Protein AF-A0A9E3ZZQ5-F1 (afdb_monomer)

pLDDT: mean 88.82, std 10.88, range [53.69, 98.62]

Nearest PDB structures (foldseek):
  1i01-assembly2_E  TM=8.979E-01  e=2.824E-02  Escherichia coli
  3tox-assembly1_A  TM=8.798E-01  e=8.924E-02  Sinorhizobium meliloti 1021
  2foi-assembly1_C  TM=7.482E-01  e=7.654E-02  Plasmodium falciparum 3D7
  6pzm-assembly1_B  TM=9.318E-01  e=2.820E-01  Acinetobacter baumannii
  2yw9-assembly2_E  TM=8.963E-01  e=4.825E-01  Thermus thermophilus HB8

Sequence (54 aa):
MGSEVERREDADELVSGRWLQPEEIADTIVFLCSDEARGVHGAILNVNGGNLMP

Structure (mmCIF, N/CA/C/O backbone):
data_AF-A0A9E3ZZQ5-F1
#
_entry.id   AF-A0A9E3ZZQ5-F1
#
loop_
_atom_site.group_PDB
_atom_site.id
_atom_site.type_symbol
_atom_site.label_atom_id
_atom_site.label_alt_id
_atom_site.label_comp_id
_atom_site.label_asym_id
_atom_site.label_entity_id
_atom_site.label_seq_id
_atom_site.pdbx_PDB_ins_code
_atom_site.Cartn_x
_atom_site.Cartn_y
_atom_site.Cartn_z
_atom_site.occupancy
_atom_site.B_iso_or_equiv
_atom_site.auth_seq_id
_atom_site.auth_comp_id
_atom_site.auth_asym_id
_atom_site.auth_atom_id
_atom_site.pdbx_PDB_model_num
ATOM 1 N N . MET A 1 1 ? 10.041 15.716 -15.360 1.00 53.69 1 MET A N 1
ATOM 2 C CA . MET A 1 1 ? 9.174 14.563 -15.676 1.00 53.69 1 MET A CA 1
ATOM 3 C C . MET A 1 1 ? 9.845 13.867 -16.843 1.00 53.69 1 MET A C 1
ATOM 5 O O . MET A 1 1 ? 9.994 14.524 -17.866 1.00 53.69 1 MET A O 1
ATOM 9 N N . GLY A 1 2 ? 10.386 12.662 -16.636 1.00 71.25 2 GLY A N 1
ATOM 10 C CA . GLY A 1 2 ? 11.163 11.951 -17.659 1.00 71.25 2 GLY A CA 1
ATOM 11 C C . GLY A 1 2 ? 10.345 11.701 -18.923 1.00 71.25 2 GLY A C 1
ATOM 12 O O . GLY A 1 2 ? 9.106 11.690 -18.889 1.00 71.25 2 GLY A O 1
ATOM 13 N N . SER A 1 3 ?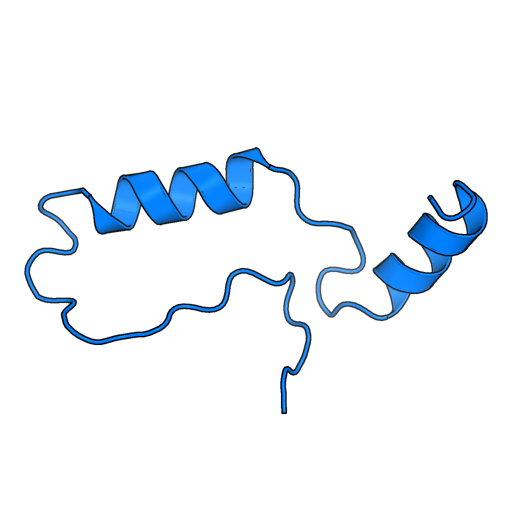 11.041 11.538 -20.040 1.00 86.12 3 SER A N 1
ATOM 14 C CA . SER A 1 3 ? 10.421 11.165 -21.309 1.00 86.12 3 SER A CA 1
ATOM 15 C C . SER A 1 3 ? 9.656 9.835 -21.180 1.00 86.12 3 SER A C 1
ATOM 17 O O . SER A 1 3 ? 9.843 9.057 -20.247 1.00 86.12 3 SER A O 1
ATOM 19 N N . GLU A 1 4 ? 8.728 9.560 -22.096 1.00 79.19 4 GLU A N 1
ATOM 20 C CA . GLU A 1 4 ? 7.981 8.291 -22.092 1.00 79.19 4 GLU A CA 1
ATOM 21 C C . GLU A 1 4 ? 8.878 7.073 -22.361 1.00 79.19 4 GLU A C 1
ATOM 23 O O . GLU A 1 4 ? 8.583 5.980 -21.888 1.00 79.19 4 GLU A O 1
ATOM 28 N N . VAL A 1 5 ? 9.998 7.292 -23.057 1.00 77.50 5 VAL A N 1
ATOM 29 C CA . VAL A 1 5 ? 11.038 6.285 -23.291 1.00 77.50 5 VAL A CA 1
ATOM 30 C C . VAL A 1 5 ? 11.796 5.989 -21.999 1.00 77.50 5 VAL A C 1
ATOM 32 O O . VAL A 1 5 ? 11.821 4.833 -21.601 1.00 77.50 5 VAL A O 1
ATOM 35 N N . GLU A 1 6 ? 12.292 7.014 -21.296 1.00 78.25 6 GLU A N 1
ATOM 36 C CA . GLU A 1 6 ? 12.947 6.841 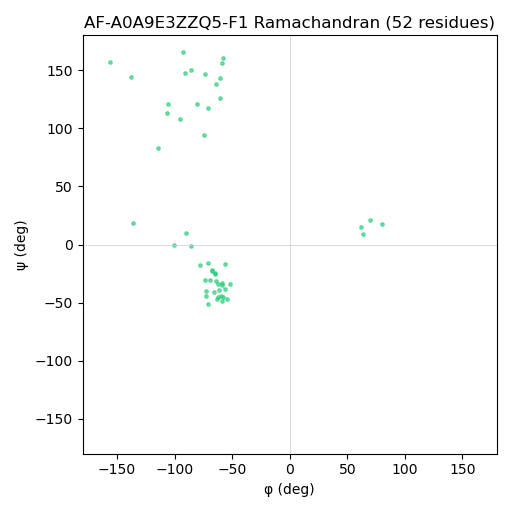-19.982 1.00 78.25 6 GLU A CA 1
ATOM 37 C C . GLU A 1 6 ? 12.044 6.102 -18.998 1.00 78.25 6 GLU A C 1
ATOM 39 O O . GLU A 1 6 ? 12.462 5.128 -18.389 1.00 78.25 6 GLU A O 1
ATOM 44 N N . ARG A 1 7 ? 10.765 6.495 -18.901 1.00 78.81 7 ARG A N 1
ATOM 45 C CA . ARG A 1 7 ? 9.815 5.786 -18.033 1.00 78.81 7 ARG A CA 1
ATOM 46 C C . ARG A 1 7 ? 9.733 4.306 -18.390 1.00 78.81 7 ARG A C 1
ATOM 48 O O . ARG A 1 7 ? 9.572 3.477 -17.508 1.00 78.81 7 ARG A O 1
ATOM 55 N N . ARG A 1 8 ? 9.777 3.948 -19.664 1.00 76.19 8 ARG A N 1
ATOM 56 C CA . ARG A 1 8 ? 9.680 2.546 -20.058 1.00 76.19 8 ARG A CA 1
ATOM 57 C C . ARG A 1 8 ? 10.957 1.771 -19.729 1.00 76.19 8 ARG A C 1
ATOM 59 O O . ARG A 1 8 ? 10.841 0.657 -19.240 1.00 76.19 8 ARG A O 1
ATOM 66 N N . GLU A 1 9 ? 12.124 2.376 -19.933 1.00 81.12 9 GLU A N 1
ATOM 67 C CA . GLU A 1 9 ? 13.416 1.788 -19.556 1.00 81.12 9 GLU A CA 1
ATOM 68 C C . GLU A 1 9 ? 13.513 1.568 -18.037 1.00 81.12 9 GLU A C 1
ATOM 70 O O . GLU A 1 9 ? 13.831 0.465 -17.603 1.00 81.12 9 GLU A O 1
ATOM 75 N N . ASP A 1 10 ? 13.115 2.555 -17.229 1.00 79.00 10 ASP A N 1
ATOM 76 C CA . ASP A 1 10 ? 13.066 2.439 -15.762 1.00 79.00 10 ASP A CA 1
ATOM 77 C C . ASP A 1 10 ? 12.145 1.297 -15.291 1.00 79.00 10 ASP A C 1
ATOM 79 O O . ASP A 1 10 ? 12.377 0.649 -14.271 1.00 79.00 10 ASP A O 1
ATOM 83 N N . ALA A 1 11 ? 11.053 1.059 -16.020 1.00 83.06 11 ALA A N 1
ATOM 84 C CA . ALA A 1 11 ? 10.080 0.035 -15.670 1.00 83.06 11 ALA A CA 1
ATOM 85 C C . ALA A 1 11 ? 10.591 -1.387 -15.939 1.00 83.06 11 ALA A C 1
ATOM 87 O O . ALA A 1 11 ? 10.203 -2.309 -15.218 1.00 83.06 11 ALA A O 1
ATOM 88 N N . ASP A 1 12 ? 11.454 -1.556 -16.945 1.00 85.75 12 ASP A N 1
ATOM 89 C CA . ASP A 1 12 ? 12.069 -2.841 -17.288 1.00 85.75 12 ASP A CA 1
ATOM 90 C C . ASP A 1 12 ? 13.047 -3.316 -16.193 1.00 85.75 12 ASP A C 1
ATOM 92 O O . ASP A 1 12 ? 13.283 -4.516 -16.055 1.00 85.75 12 ASP A O 1
ATOM 96 N N . GLU A 1 13 ? 13.577 -2.400 -15.373 1.00 84.12 13 GLU A N 1
ATOM 97 C CA . GLU A 1 13 ? 14.431 -2.731 -14.221 1.00 84.12 13 GLU A CA 1
ATOM 98 C C . GLU A 1 13 ? 13.641 -3.233 -13.000 1.00 84.12 13 GLU A C 1
ATOM 100 O O . GLU A 1 13 ? 14.202 -3.864 -12.097 1.00 84.12 13 GLU A O 1
ATOM 105 N N . LEU A 1 14 ? 12.329 -2.985 -12.950 1.00 86.50 14 LEU A N 1
ATOM 106 C CA . LEU A 1 14 ? 11.467 -3.506 -11.894 1.00 86.50 14 LEU A CA 1
ATOM 107 C C . LEU A 1 14 ? 11.227 -5.003 -12.102 1.00 86.50 14 LEU A C 1
ATOM 109 O O . LEU A 1 14 ? 11.043 -5.471 -13.220 1.00 86.50 14 LEU A O 1
ATOM 113 N N . VAL A 1 15 ? 11.081 -5.761 -11.012 1.00 88.38 15 VAL A N 1
ATOM 114 C CA . VAL A 1 15 ? 10.696 -7.186 -11.096 1.00 88.38 15 VAL A CA 1
ATOM 115 C C . VAL A 1 15 ? 9.351 -7.362 -11.808 1.00 88.38 15 VAL A C 1
ATOM 117 O O . VAL A 1 15 ? 9.127 -8.348 -12.504 1.00 88.38 15 VAL A O 1
ATOM 120 N N . SER A 1 16 ? 8.450 -6.395 -11.649 1.00 89.12 16 SER A N 1
ATOM 121 C CA . SER A 1 16 ? 7.168 -6.362 -12.356 1.00 89.12 16 SER A CA 1
ATOM 122 C C . SER A 1 16 ? 7.278 -6.049 -13.855 1.00 89.12 16 SER A C 1
ATOM 124 O O . SER A 1 16 ? 6.303 -6.278 -14.572 1.00 89.12 16 SER A O 1
ATOM 126 N N . GLY A 1 17 ? 8.417 -5.531 -14.336 1.00 91.00 17 GLY A N 1
ATOM 127 C CA . GLY A 1 17 ? 8.633 -5.130 -15.733 1.00 91.00 17 GLY A CA 1
ATOM 128 C C . GLY A 1 17 ? 7.700 -4.013 -16.213 1.00 91.00 17 GLY A C 1
ATOM 129 O O . GLY A 1 17 ? 7.486 -3.842 -17.411 1.00 91.00 17 GLY A O 1
ATOM 130 N N . ARG A 1 18 ? 7.038 -3.313 -15.284 1.00 91.06 18 ARG A N 1
ATOM 131 C CA . ARG A 1 18 ? 6.106 -2.223 -15.574 1.00 91.06 18 ARG A CA 1
ATOM 132 C C . ARG A 1 18 ? 5.985 -1.292 -14.380 1.00 91.06 18 ARG A C 1
ATOM 134 O O . ARG A 1 18 ? 6.121 -1.707 -13.233 1.00 91.06 18 ARG A O 1
ATOM 141 N N . TRP A 1 19 ? 5.582 -0.055 -14.638 1.00 89.88 19 TRP A N 1
ATOM 142 C CA . TRP A 1 19 ? 5.114 0.808 -13.563 1.00 89.88 19 TRP A CA 1
ATOM 143 C C . TRP A 1 19 ? 3.846 0.250 -12.924 1.00 89.88 19 TRP A C 1
ATOM 145 O O . TRP A 1 19 ? 2.908 -0.188 -13.610 1.00 89.88 19 TRP A O 1
ATOM 155 N N . LEU A 1 20 ? 3.811 0.326 -11.597 1.00 91.19 20 LEU A N 1
ATOM 156 C CA . LEU A 1 20 ? 2.571 0.166 -10.859 1.00 91.19 20 LEU A CA 1
ATOM 157 C C . LEU A 1 20 ? 1.573 1.239 -11.283 1.00 91.19 20 LEU A C 1
ATOM 159 O O . LEU A 1 20 ? 1.933 2.390 -11.541 1.00 91.19 20 LEU A O 1
ATOM 163 N N . GLN A 1 21 ? 0.314 0.839 -11.343 1.00 93.75 21 GLN A N 1
ATOM 164 C CA . GLN A 1 21 ? -0.798 1.750 -11.520 1.00 93.75 21 GLN A CA 1
ATOM 165 C C . GLN A 1 21 ? -1.236 2.300 -10.154 1.00 93.75 21 GLN A C 1
ATOM 167 O O . GLN A 1 21 ? -1.087 1.608 -9.141 1.00 93.75 21 GLN A O 1
ATOM 172 N N . PRO A 1 22 ? -1.769 3.533 -10.089 1.00 95.25 22 PRO A N 1
ATOM 173 C CA . PRO A 1 22 ? -2.247 4.125 -8.838 1.00 95.25 22 PRO A CA 1
ATOM 174 C C . PRO A 1 22 ? -3.234 3.236 -8.070 1.00 95.25 22 PRO A C 1
ATOM 176 O O . PRO A 1 22 ? -3.221 3.210 -6.839 1.00 95.25 22 PRO A O 1
ATOM 179 N N . GLU A 1 23 ? -4.054 2.476 -8.792 1.00 97.44 23 GLU A N 1
ATOM 180 C CA . GLU A 1 23 ? -5.054 1.563 -8.242 1.00 97.44 23 GLU A CA 1
ATOM 181 C C . GLU A 1 23 ? -4.413 0.455 -7.398 1.00 97.44 23 GLU A C 1
ATOM 183 O O . GLU A 1 23 ? -4.950 0.092 -6.361 1.00 97.44 23 GLU A O 1
ATOM 188 N N . GLU A 1 24 ? -3.215 -0.015 -7.753 1.00 95.69 24 GLU A N 1
ATOM 189 C CA . GLU A 1 24 ? -2.522 -1.073 -7.001 1.00 95.69 24 GLU A CA 1
ATOM 190 C C 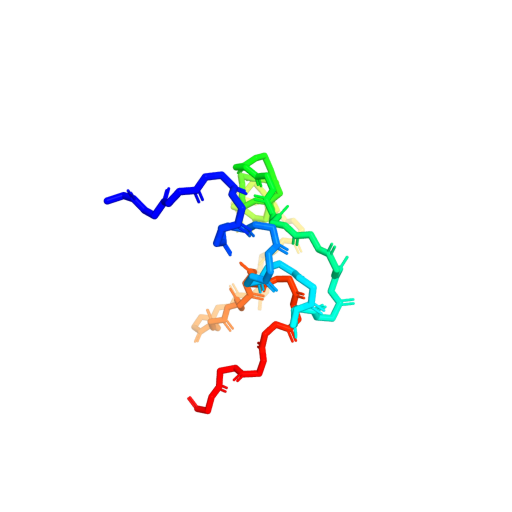. GLU A 1 24 ? -2.051 -0.584 -5.618 1.00 95.69 24 GLU A C 1
ATOM 192 O O . GLU A 1 24 ? -2.011 -1.343 -4.644 1.00 95.69 24 GLU A O 1
ATOM 197 N N . ILE A 1 25 ? -1.734 0.710 -5.504 1.00 95.69 25 ILE A N 1
ATOM 198 C CA . ILE A 1 25 ? -1.452 1.354 -4.214 1.00 95.69 25 ILE A CA 1
ATOM 199 C C . ILE A 1 25 ? -2.760 1.528 -3.433 1.00 95.69 25 ILE A C 1
ATOM 201 O O . ILE A 1 25 ? -2.809 1.223 -2.239 1.00 95.69 25 ILE A O 1
ATOM 205 N N . ALA A 1 26 ? -3.822 1.988 -4.102 1.00 97.94 26 ALA A N 1
ATOM 206 C CA . ALA A 1 26 ? -5.132 2.192 -3.488 1.00 97.94 26 ALA A CA 1
ATOM 207 C C . ALA A 1 26 ? -5.707 0.890 -2.909 1.00 97.94 26 ALA A C 1
ATOM 209 O O . ALA A 1 26 ? -6.158 0.890 -1.765 1.00 97.94 26 ALA A O 1
ATOM 210 N N . ASP A 1 27 ? -5.615 -0.222 -3.635 1.00 98.19 27 ASP A N 1
ATOM 211 C CA . ASP A 1 27 ? -6.093 -1.532 -3.185 1.00 98.19 27 ASP A CA 1
ATOM 212 C C . ASP A 1 27 ? -5.370 -1.995 -1.914 1.00 98.19 27 ASP A C 1
ATOM 214 O O . ASP A 1 27 ? -5.995 -2.513 -0.986 1.00 98.19 27 ASP A O 1
ATOM 218 N N . THR A 1 28 ? -4.060 -1.739 -1.817 1.00 97.69 28 THR A N 1
ATOM 219 C CA . THR A 1 28 ? -3.293 -2.048 -0.601 1.00 97.69 28 THR A CA 1
ATOM 220 C C . THR A 1 28 ? -3.758 -1.199 0.582 1.00 97.69 28 THR A C 1
ATOM 222 O O . THR A 1 28 ? -3.887 -1.707 1.696 1.00 97.69 28 THR A O 1
ATOM 225 N N . ILE A 1 29 ? -4.048 0.086 0.356 1.00 98.00 29 ILE A N 1
ATOM 226 C CA . ILE A 1 29 ? -4.593 0.975 1.392 1.00 98.00 29 ILE A CA 1
ATOM 227 C C . ILE A 1 29 ? -5.970 0.480 1.845 1.00 98.00 29 ILE A C 1
ATOM 229 O O . ILE A 1 29 ? -6.210 0.370 3.045 1.00 98.00 29 ILE A O 1
ATOM 233 N N . VAL A 1 30 ? -6.855 0.134 0.904 1.00 98.44 30 VAL A N 1
ATOM 234 C CA . VAL A 1 30 ? -8.191 -0.405 1.203 1.00 98.44 30 VAL A CA 1
ATOM 235 C C . VAL A 1 30 ? -8.084 -1.676 2.045 1.00 98.44 30 VAL A C 1
ATOM 237 O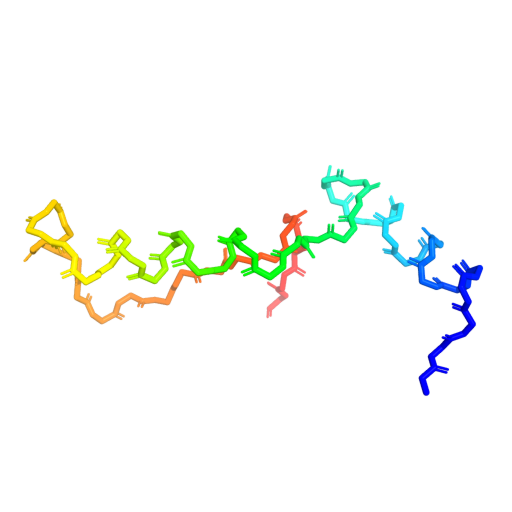 O . VAL A 1 30 ? -8.773 -1.785 3.058 1.00 98.44 30 VAL A O 1
ATOM 240 N N . PHE A 1 31 ? -7.179 -2.595 1.692 1.00 98.25 31 PHE A N 1
ATOM 241 C CA . PHE A 1 31 ? -6.893 -3.776 2.506 1.00 98.25 31 PHE A CA 1
ATOM 242 C C . PHE A 1 31 ? -6.417 -3.402 3.918 1.00 98.25 31 PHE A C 1
ATOM 244 O O . PHE A 1 3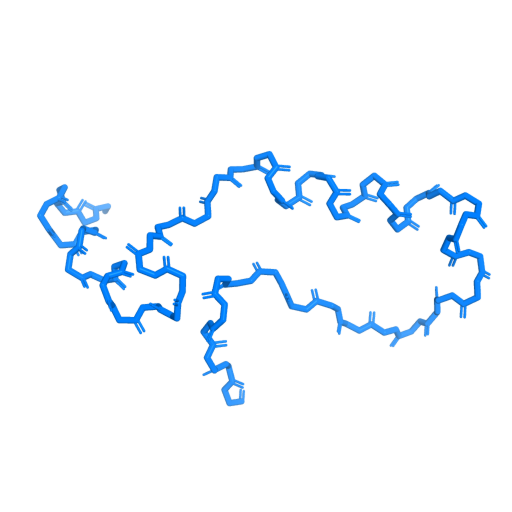1 ? -6.951 -3.917 4.897 1.00 98.25 31 PHE A O 1
ATOM 251 N N . LEU A 1 32 ? -5.458 -2.484 4.063 1.00 98.12 32 LEU A N 1
ATOM 252 C CA . LEU A 1 32 ? -4.950 -2.086 5.384 1.00 98.12 32 LEU A CA 1
ATOM 253 C C . LEU A 1 32 ? -6.002 -1.379 6.256 1.00 98.12 32 LEU A C 1
ATOM 255 O O . LEU A 1 32 ? -5.904 -1.419 7.480 1.00 98.12 32 LEU A O 1
ATOM 259 N N . CYS A 1 33 ? -7.012 -0.758 5.648 1.00 98.00 33 CYS A N 1
ATOM 260 C CA . CYS A 1 33 ? -8.145 -0.147 6.346 1.00 98.00 33 CYS A CA 1
ATOM 261 C C . CYS A 1 33 ? -9.294 -1.125 6.657 1.00 98.00 33 CYS A C 1
ATOM 263 O O . CYS A 1 33 ? -10.291 -0.706 7.245 1.00 98.00 33 CYS A O 1
ATOM 265 N N . SER A 1 34 ? -9.182 -2.391 6.256 1.00 98.62 34 SER A N 1
ATOM 266 C CA . SER A 1 34 ? -10.224 -3.409 6.428 1.00 98.62 34 SER A CA 1
ATOM 267 C C . SER A 1 34 ? -10.072 -4.222 7.724 1.00 98.62 34 SER A C 1
ATOM 269 O O . SER A 1 34 ? -9.012 -4.232 8.359 1.00 98.62 34 SER A O 1
ATOM 271 N N . ASP A 1 35 ? -11.123 -4.953 8.107 1.00 98.56 35 ASP A N 1
ATOM 272 C CA . ASP A 1 35 ? -11.128 -5.825 9.296 1.00 98.56 35 ASP A CA 1
ATOM 273 C C . ASP A 1 35 ? -10.187 -7.037 9.146 1.00 98.56 35 ASP A C 1
ATOM 275 O O . ASP A 1 35 ? -9.734 -7.646 10.129 1.00 98.56 35 ASP A O 1
ATOM 279 N N . GLU A 1 36 ? -9.863 -7.395 7.906 1.00 98.50 36 GLU A N 1
ATOM 280 C CA . GLU A 1 36 ? -8.909 -8.433 7.540 1.00 98.50 36 GLU A CA 1
ATOM 281 C C . GLU A 1 36 ? -7.491 -8.075 8.004 1.00 98.50 36 GLU A C 1
ATOM 283 O O . GLU A 1 36 ? -6.732 -8.963 8.402 1.00 98.50 36 GLU A O 1
ATOM 288 N N . ALA A 1 37 ? -7.153 -6.783 8.04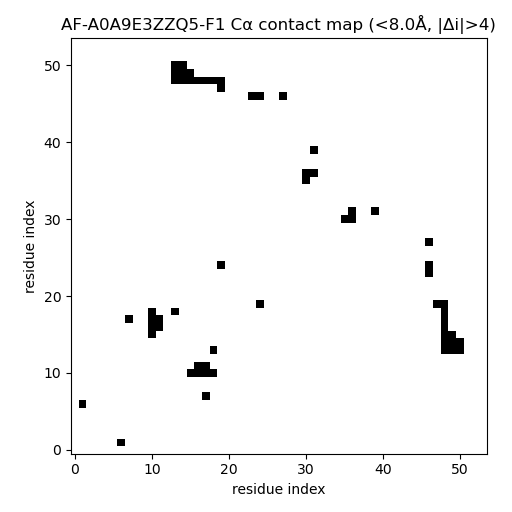7 1.00 98.38 37 ALA A N 1
ATOM 289 C CA . ALA A 1 37 ? -5.857 -6.282 8.496 1.00 98.38 37 ALA A CA 1
ATOM 290 C C . ALA A 1 37 ? -5.792 -5.985 10.007 1.00 98.38 37 ALA A C 1
ATOM 292 O O . ALA A 1 37 ? -4.791 -5.448 10.478 1.00 98.38 37 ALA A O 1
ATOM 293 N N . ARG A 1 38 ? -6.796 -6.377 10.811 1.00 98.25 38 ARG A N 1
ATOM 294 C CA . ARG A 1 38 ? -6.894 -6.017 12.248 1.00 98.25 38 ARG A CA 1
ATOM 295 C C . ARG A 1 38 ? -5.704 -6.408 13.133 1.00 98.25 38 ARG A C 1
ATOM 297 O O . ARG A 1 38 ? -5.626 -5.937 14.257 1.00 98.25 38 ARG A O 1
ATOM 304 N N . GLY A 1 39 ? -4.839 -7.315 12.680 1.00 98.19 39 GLY A N 1
ATOM 305 C CA . GLY A 1 39 ? -3.626 -7.727 13.396 1.00 98.19 39 GLY A CA 1
ATOM 306 C C . GLY A 1 39 ? -2.339 -7.078 12.880 1.00 98.19 39 GLY A C 1
ATOM 307 O O . GLY A 1 39 ? -1.262 -7.385 13.386 1.00 98.19 39 GLY A O 1
ATOM 308 N N . VAL A 1 40 ? -2.422 -6.230 11.854 1.00 97.38 40 VAL A N 1
ATOM 309 C CA . VAL A 1 40 ? -1.268 -5.595 11.213 1.00 97.38 40 VAL A CA 1
ATOM 310 C C . VAL A 1 40 ? -1.064 -4.215 11.827 1.00 97.38 40 VAL A C 1
ATOM 312 O O . VAL A 1 40 ? -1.841 -3.289 11.600 1.00 97.38 40 VAL A O 1
ATOM 315 N N . HIS A 1 41 ? -0.007 -4.067 12.625 1.00 97.25 41 HIS A N 1
ATOM 316 C CA . HIS A 1 41 ? 0.313 -2.821 13.325 1.00 97.25 41 HIS A CA 1
ATOM 317 C C 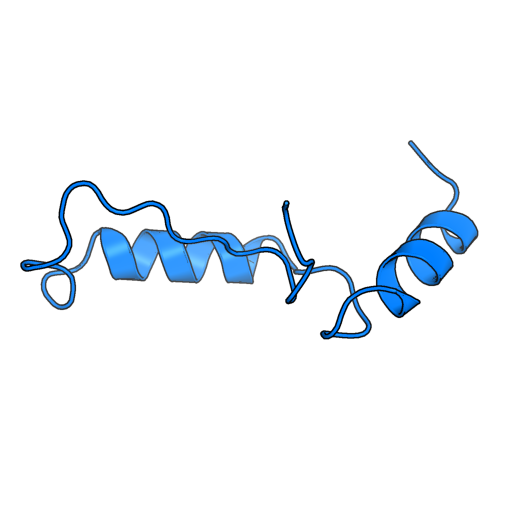. HIS A 1 41 ? 1.809 -2.524 13.257 1.00 97.25 41 HIS A C 1
ATOM 319 O O . HIS A 1 41 ? 2.628 -3.437 13.326 1.00 97.25 41 HIS A O 1
ATOM 325 N N . GLY A 1 42 ? 2.166 -1.241 13.146 1.00 97.00 42 GLY A N 1
ATOM 326 C CA . GLY A 1 42 ? 3.563 -0.784 13.160 1.00 97.00 42 GLY A CA 1
ATOM 327 C C . GLY A 1 42 ? 4.425 -1.283 11.993 1.00 97.00 42 GLY A C 1
ATOM 328 O O . GLY A 1 42 ? 5.638 -1.099 12.019 1.00 97.00 42 GLY A O 1
ATOM 329 N N . ALA A 1 43 ? 3.820 -1.918 10.988 1.00 95.50 43 ALA A N 1
ATOM 330 C CA . ALA A 1 43 ? 4.510 -2.445 9.822 1.00 95.50 43 ALA A CA 1
ATOM 331 C C . ALA A 1 43 ? 4.563 -1.410 8.692 1.00 95.50 43 ALA A C 1
ATOM 333 O O . ALA A 1 43 ? 3.632 -0.628 8.503 1.00 95.50 43 ALA A O 1
ATOM 334 N N . ILE A 1 44 ? 5.641 -1.460 7.911 1.00 93.94 44 ILE A N 1
ATOM 335 C CA . ILE A 1 44 ? 5.767 -0.749 6.638 1.00 93.94 44 ILE A CA 1
ATOM 336 C C . ILE A 1 44 ? 5.630 -1.794 5.534 1.00 93.94 44 ILE A C 1
ATOM 338 O O . ILE A 1 44 ? 6.407 -2.748 5.489 1.00 93.94 44 ILE A O 1
ATOM 342 N N . LEU A 1 45 ? 4.638 -1.624 4.661 1.00 93.19 45 LEU A N 1
ATOM 343 C CA . LEU A 1 45 ? 4.421 -2.491 3.508 1.00 93.19 45 LEU A CA 1
ATOM 344 C C . LEU A 1 45 ? 4.824 -1.752 2.231 1.00 93.19 45 LEU A C 1
ATOM 346 O O . LEU A 1 45 ? 4.185 -0.776 1.843 1.00 93.19 45 LEU A O 1
ATOM 350 N N . ASN A 1 46 ? 5.886 -2.224 1.581 1.00 92.00 46 ASN A N 1
ATOM 351 C CA . ASN A 1 46 ? 6.372 -1.644 0.334 1.00 92.00 46 ASN A CA 1
ATOM 352 C C . ASN A 1 46 ? 5.537 -2.135 -0.854 1.00 92.00 46 ASN A C 1
ATOM 354 O O . ASN A 1 46 ? 5.493 -3.331 -1.136 1.00 92.00 46 ASN A O 1
ATOM 358 N N . VAL A 1 47 ? 4.927 -1.196 -1.578 1.00 93.38 47 VAL A N 1
ATOM 359 C CA . VAL A 1 47 ? 4.173 -1.444 -2.817 1.00 93.38 47 VAL A CA 1
ATOM 360 C C . VAL A 1 47 ? 4.919 -0.758 -3.957 1.00 93.38 47 VAL A C 1
ATOM 362 O O . VAL A 1 47 ? 4.655 0.393 -4.290 1.00 93.38 47 VAL A O 1
ATOM 365 N N . ASN A 1 48 ? 5.943 -1.427 -4.489 1.00 90.56 48 ASN A N 1
ATOM 366 C CA . ASN A 1 48 ? 6.943 -0.791 -5.35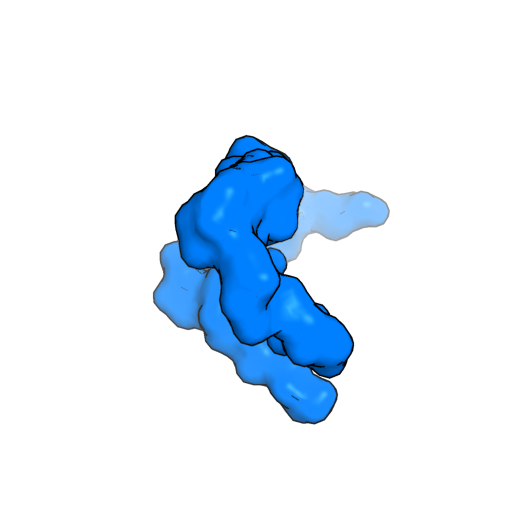7 1.00 90.56 48 ASN A CA 1
ATOM 367 C C . ASN A 1 48 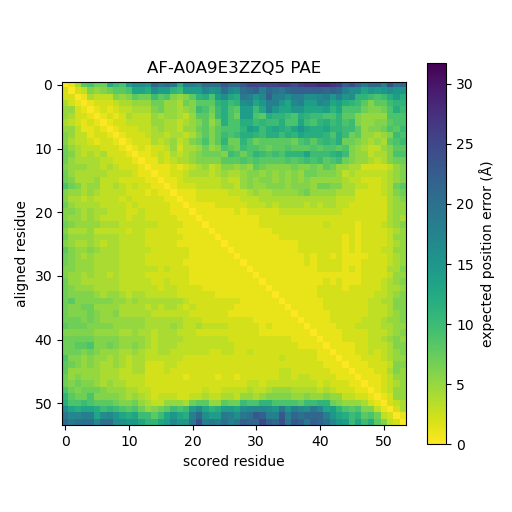? 7.307 -1.612 -6.609 1.00 90.56 48 ASN A C 1
ATOM 369 O O . ASN A 1 48 ? 8.361 -1.403 -7.203 1.00 90.56 48 ASN A O 1
ATOM 373 N N . GLY A 1 49 ? 6.471 -2.581 -6.991 1.00 88.69 49 GLY A N 1
ATOM 374 C CA . GLY A 1 49 ? 6.696 -3.390 -8.192 1.00 88.69 49 GLY A CA 1
ATOM 375 C C . GLY A 1 49 ? 7.882 -4.352 -8.075 1.00 88.69 49 GLY A C 1
ATOM 376 O O . GLY A 1 49 ? 8.416 -4.779 -9.099 1.00 88.69 49 GLY A O 1
ATOM 377 N N . GLY A 1 50 ? 8.295 -4.674 -6.842 1.00 88.25 50 GLY A N 1
ATOM 378 C CA . GLY A 1 50 ? 9.437 -5.537 -6.547 1.00 88.25 50 GLY A CA 1
ATOM 379 C C . GLY A 1 50 ? 10.786 -4.829 -6.652 1.00 88.25 50 GLY A C 1
ATOM 380 O O . GLY A 1 50 ? 11.811 -5.498 -6.742 1.00 88.25 50 GLY A O 1
ATOM 381 N N . ASN A 1 51 ? 10.799 -3.494 -6.630 1.00 86.25 51 ASN A N 1
ATOM 382 C CA . ASN A 1 51 ? 12.035 -2.741 -6.473 1.00 86.25 51 ASN A CA 1
ATOM 383 C C . ASN A 1 51 ? 12.686 -3.111 -5.128 1.00 86.25 51 ASN A C 1
ATOM 385 O O . ASN A 1 51 ? 12.043 -3.043 -4.073 1.00 86.25 51 ASN A O 1
ATOM 389 N N . LEU A 1 52 ? 13.953 -3.520 -5.155 1.00 73.75 52 LEU A N 1
ATOM 390 C CA . LEU A 1 52 ? 14.711 -3.728 -3.932 1.00 73.75 52 LEU A CA 1
ATOM 391 C C . LEU A 1 52 ? 15.077 -2.349 -3.374 1.00 73.75 52 LEU A C 1
ATOM 393 O O . LEU A 1 52 ? 16.074 -1.754 -3.769 1.00 73.75 52 LEU A O 1
ATOM 397 N N . MET A 1 53 ? 14.259 -1.833 -2.461 1.00 57.47 53 MET A N 1
ATOM 398 C CA . MET A 1 53 ? 14.663 -0.687 -1.652 1.00 57.47 53 MET A CA 1
ATOM 399 C C . MET A 1 53 ? 15.745 -1.186 -0.672 1.00 57.47 53 MET A C 1
ATOM 401 O O . MET A 1 53 ? 15.432 -2.102 0.096 1.00 57.47 53 MET A O 1
ATOM 405 N N . PRO A 1 54 ? 16.999 -0.693 -0.716 1.00 57.41 54 PRO A N 1
ATOM 406 C CA . PRO A 1 54 ? 17.950 -0.924 0.370 1.00 57.41 54 PRO A CA 1
ATOM 407 C C . PRO A 1 54 ? 17.501 -0.241 1.669 1.00 57.41 54 PRO A C 1
ATOM 409 O O . PRO A 1 54 ? 16.774 0.779 1.591 1.00 57.41 54 PRO A O 1
#

Mean predicted aligned error: 5.01 Å

Foldseek 3Di:
DDDPVVQQVVLCPAPQSHDDDPVQVVVVVVCCVDPVVVPPPPDDDDPGRRPPDD

Radius of gyration: 14.1 Å; Cα contacts (8 Å, |Δi|>4): 30; chains: 1; bounding box: 29×23×37 Å

Secondary structure (DSSP, 8-state):
---HHHHHHHHHTSTTSSPPPHHHHHHHHHHHTSGGGTT--S-----STT----

Solvent-accessible surface area (backbone atoms only — not comparable to full-atom values): 3549 Å² total; per-residue (Å²): 132,78,54,77,62,55,53,50,58,61,15,58,75,24,75,62,53,40,76,75,55,74,62,65,56,49,52,53,51,53,46,62,73,35,82,87,30,73,84,72,71,99,74,86,83,88,88,62,40,69,54,83,77,131